Protein AF-A0A3D5PRN4-F1 (afdb_monomer)

Structure (mmCIF, N/CA/C/O backbone):
data_AF-A0A3D5PRN4-F1
#
_entry.id   AF-A0A3D5PRN4-F1
#
loop_
_atom_site.group_PDB
_atom_site.id
_atom_site.type_symbol
_atom_site.label_atom_id
_atom_site.label_alt_id
_atom_site.label_comp_id
_atom_site.label_asym_id
_atom_site.label_entity_id
_atom_site.label_seq_id
_atom_site.pdbx_PDB_ins_code
_atom_site.Cartn_x
_atom_site.Cartn_y
_atom_site.Cartn_z
_atom_site.occupancy
_atom_site.B_iso_or_equiv
_atom_site.auth_seq_id
_atom_site.auth_comp_id
_atom_site.auth_asym_id
_atom_site.auth_atom_id
_atom_site.pdbx_PDB_model_num
ATOM 1 N N . SER A 1 1 ? 26.964 9.886 -1.741 1.00 91.44 1 SER A N 1
ATOM 2 C CA . SER A 1 1 ? 27.539 9.323 -0.507 1.00 91.44 1 SER A CA 1
ATOM 3 C C . SER A 1 1 ? 27.091 7.874 -0.324 1.00 91.44 1 SER A C 1
ATOM 5 O O . SER A 1 1 ? 26.268 7.395 -1.107 1.00 91.44 1 SER A O 1
ATOM 7 N N . MET A 1 2 ? 27.630 7.173 0.676 1.00 93.88 2 MET A N 1
ATOM 8 C CA . MET A 1 2 ? 27.212 5.811 1.043 1.00 93.88 2 MET A CA 1
ATOM 9 C C . MET A 1 2 ? 25.721 5.737 1.405 1.00 93.88 2 MET A C 1
ATOM 11 O O . MET A 1 2 ? 25.031 4.833 0.941 1.00 93.88 2 MET A O 1
ATOM 15 N N . GLN A 1 3 ? 25.205 6.736 2.126 1.00 95.00 3 GLN A N 1
ATOM 16 C CA . GLN A 1 3 ? 23.802 6.823 2.545 1.00 95.00 3 GLN A CA 1
ATOM 17 C C . GLN A 1 3 ? 22.845 6.798 1.343 1.00 95.00 3 GLN A C 1
ATOM 19 O O . GLN A 1 3 ? 21.901 6.014 1.322 1.00 95.00 3 GLN A O 1
ATOM 24 N N . ARG A 1 4 ? 23.146 7.566 0.280 1.00 94.88 4 ARG A N 1
ATOM 25 C CA . ARG A 1 4 ? 22.345 7.56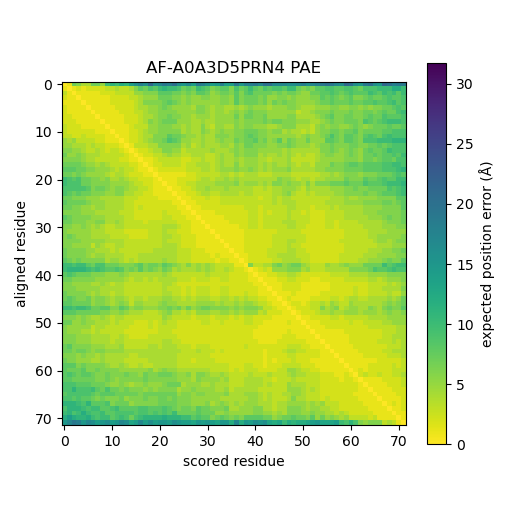8 -0.960 1.00 94.88 4 ARG A CA 1
ATOM 26 C C . ARG A 1 4 ? 22.274 6.182 -1.606 1.00 94.88 4 ARG A C 1
ATOM 28 O O . ARG A 1 4 ? 21.203 5.741 -2.004 1.00 94.88 4 ARG A O 1
ATOM 35 N N . LYS A 1 5 ? 23.419 5.498 -1.725 1.00 94.25 5 LYS A N 1
ATOM 36 C CA . LYS A 1 5 ? 23.491 4.162 -2.345 1.00 94.25 5 LYS A CA 1
ATOM 37 C C . LYS A 1 5 ? 22.716 3.125 -1.527 1.00 94.25 5 LYS A C 1
ATOM 39 O O . LYS A 1 5 ? 22.069 2.261 -2.111 1.00 94.25 5 LYS A O 1
ATOM 44 N N . MET A 1 6 ? 22.774 3.224 -0.197 1.00 94.56 6 MET A N 1
ATOM 45 C CA . MET A 1 6 ? 22.014 2.359 0.707 1.00 94.56 6 MET A CA 1
ATOM 46 C C . MET A 1 6 ? 20.509 2.547 0.504 1.00 94.56 6 MET A C 1
ATOM 48 O O . MET A 1 6 ? 19.790 1.570 0.316 1.00 94.56 6 MET A O 1
ATOM 52 N N . LEU A 1 7 ? 20.058 3.804 0.451 1.00 94.25 7 LEU A N 1
ATOM 53 C CA . LEU A 1 7 ? 18.655 4.149 0.244 1.00 94.25 7 LEU A CA 1
ATOM 54 C C . LEU A 1 7 ? 18.132 3.630 -1.102 1.00 94.25 7 LEU A C 1
ATOM 56 O O . LEU A 1 7 ? 17.097 2.977 -1.147 1.00 94.25 7 LEU A O 1
ATOM 60 N N . GLN A 1 8 ? 18.886 3.831 -2.187 1.00 93.00 8 GLN A N 1
ATOM 61 C CA . GLN A 1 8 ? 18.522 3.309 -3.511 1.00 93.00 8 GLN A CA 1
ATOM 62 C C . GLN A 1 8 ? 18.382 1.783 -3.515 1.00 93.00 8 GLN A C 1
ATOM 64 O O . GLN A 1 8 ? 17.423 1.256 -4.071 1.00 93.00 8 GLN A O 1
ATOM 69 N N . ARG A 1 9 ? 19.315 1.062 -2.876 1.00 92.31 9 ARG A N 1
ATOM 70 C CA . ARG A 1 9 ? 19.228 -0.402 -2.753 1.00 92.31 9 ARG A CA 1
ATOM 71 C C . ARG A 1 9 ? 18.017 -0.836 -1.939 1.00 92.31 9 ARG A C 1
ATOM 73 O O . ARG A 1 9 ? 17.382 -1.816 -2.309 1.00 92.31 9 ARG A O 1
ATOM 80 N N . LEU A 1 10 ? 17.703 -0.120 -0.860 1.00 90.00 10 LEU A N 1
ATOM 81 C CA . LEU A 1 10 ? 16.538 -0.407 -0.033 1.00 90.00 10 LEU A CA 1
ATOM 82 C C . LEU A 1 10 ? 15.247 -0.238 -0.841 1.00 90.00 10 LEU A C 1
ATOM 84 O O . LEU A 1 10 ? 14.464 -1.178 -0.916 1.00 90.00 10 LEU A O 1
ATOM 88 N N . PHE A 1 11 ? 15.062 0.905 -1.505 1.00 87.31 11 PHE A N 1
ATOM 89 C CA . PHE A 1 11 ? 13.871 1.143 -2.321 1.00 87.31 11 PHE A CA 1
ATOM 90 C C . PHE A 1 11 ? 13.765 0.140 -3.465 1.00 87.31 11 PHE A C 1
ATOM 92 O O . PHE A 1 11 ? 12.776 -0.581 -3.543 1.00 87.31 11 PHE A O 1
ATOM 99 N N . HIS A 1 12 ? 14.787 0.013 -4.312 1.00 87.25 12 HIS A N 1
ATOM 100 C CA . HIS A 1 12 ? 14.715 -0.893 -5.461 1.00 87.25 12 HIS A CA 1
ATOM 101 C C . HIS A 1 12 ? 14.603 -2.366 -5.050 1.00 87.25 12 HIS A C 1
ATOM 103 O O . HIS A 1 12 ? 13.902 -3.127 -5.703 1.00 87.25 12 HIS A O 1
ATOM 109 N N . GLY A 1 13 ? 15.265 -2.775 -3.964 1.00 86.50 13 GLY A N 1
ATOM 110 C CA . GLY A 1 13 ? 15.232 -4.156 -3.480 1.00 86.50 13 GLY A CA 1
ATOM 111 C C . GLY A 1 13 ? 13.956 -4.534 -2.725 1.00 86.50 13 GLY A C 1
ATOM 112 O O . GLY A 1 13 ? 13.704 -5.721 -2.529 1.00 86.50 13 GLY A O 1
ATOM 113 N N . GLN A 1 14 ? 13.167 -3.554 -2.275 1.00 84.56 14 GLN A N 1
ATOM 114 C CA . GLN A 1 14 ? 11.883 -3.777 -1.594 1.00 84.56 14 GLN A CA 1
ATOM 115 C C . GLN A 1 14 ? 10.672 -3.392 -2.457 1.00 84.56 14 GLN A C 1
ATOM 117 O O . GLN A 1 14 ? 9.538 -3.565 -2.013 1.00 84.56 14 GLN A O 1
ATOM 122 N N . SER A 1 15 ? 10.898 -2.890 -3.672 1.00 88.31 15 SER A N 1
ATOM 123 C CA . SER A 1 15 ? 9.843 -2.554 -4.629 1.00 88.31 15 SER A CA 1
ATOM 124 C C . SER A 1 15 ? 9.476 -3.764 -5.479 1.00 88.31 15 SER A C 1
ATOM 126 O O . SER A 1 15 ? 10.336 -4.564 -5.842 1.00 88.31 15 SER A O 1
ATOM 128 N N . PHE A 1 16 ? 8.197 -3.872 -5.831 1.00 86.38 16 PHE A N 1
ATOM 129 C CA . PHE A 1 16 ? 7.684 -4.939 -6.684 1.00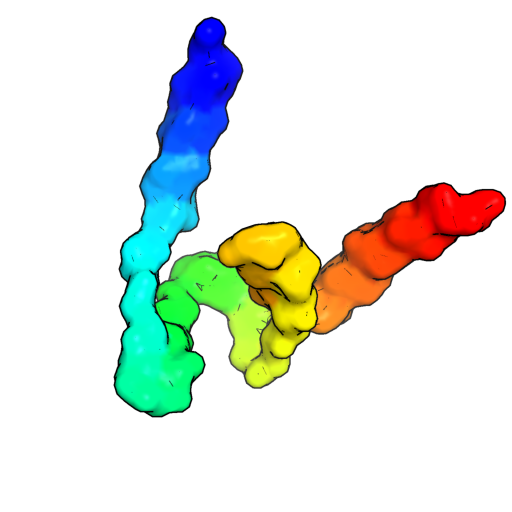 86.38 16 PHE A CA 1
ATOM 130 C C . PHE A 1 16 ? 6.992 -4.324 -7.899 1.00 86.38 16 PHE A C 1
ATOM 132 O O . PHE A 1 16 ? 6.041 -3.561 -7.712 1.00 86.38 16 PHE A O 1
ATOM 139 N N . PRO A 1 17 ? 7.426 -4.641 -9.134 1.00 88.62 17 PRO A N 1
ATOM 140 C CA . PRO A 1 17 ? 6.672 -4.239 -10.310 1.00 88.62 17 PRO A CA 1
ATOM 141 C C . PRO A 1 17 ? 5.285 -4.883 -10.237 1.00 88.62 17 PRO A C 1
ATOM 143 O O . PRO A 1 17 ? 5.161 -6.091 -10.047 1.00 88.62 17 PRO A O 1
ATOM 146 N N . THR A 1 18 ? 4.250 -4.057 -10.338 1.00 88.19 18 THR A N 1
ATOM 147 C CA . THR A 1 18 ? 2.847 -4.471 -10.285 1.00 88.19 18 THR A CA 1
ATOM 148 C C . THR A 1 18 ? 2.108 -3.782 -11.419 1.00 88.19 18 THR A C 1
ATOM 150 O O . THR A 1 18 ? 2.408 -2.637 -11.756 1.00 88.19 18 THR A O 1
ATOM 153 N N . THR A 1 19 ? 1.148 -4.484 -12.005 1.00 90.88 19 THR A N 1
ATOM 154 C CA . THR A 1 19 ? 0.288 -3.968 -13.067 1.00 90.88 19 THR A CA 1
ATOM 155 C C . THR A 1 19 ? -1.141 -3.912 -12.552 1.00 90.88 19 THR A C 1
ATOM 157 O O . THR A 1 19 ? -1.555 -4.766 -11.766 1.00 90.88 19 THR A O 1
ATOM 160 N N . ILE A 1 20 ? -1.869 -2.888 -12.982 1.00 92.81 20 ILE A N 1
ATOM 161 C CA . ILE A 1 20 ? -3.306 -2.771 -12.764 1.00 92.81 20 ILE A CA 1
ATOM 162 C C . ILE A 1 20 ? -3.983 -3.440 -13.958 1.00 92.81 20 ILE A C 1
ATOM 164 O O . ILE A 1 20 ? -3.641 -3.137 -15.102 1.00 92.81 20 ILE A O 1
ATOM 168 N N . ASP A 1 21 ? -4.882 -4.382 -13.697 1.00 94.38 21 ASP A N 1
ATOM 169 C CA . ASP A 1 21 ? -5.640 -5.043 -14.753 1.00 94.38 21 ASP A CA 1
ATOM 170 C C . ASP A 1 21 ? -6.714 -4.122 -15.358 1.00 94.38 21 ASP A C 1
ATOM 172 O O . ASP A 1 21 ? -6.989 -3.027 -14.866 1.00 94.38 21 ASP A O 1
ATOM 176 N N . GLU A 1 22 ? -7.352 -4.574 -16.436 1.00 95.75 22 GLU A N 1
ATOM 177 C CA . GLU A 1 22 ? -8.387 -3.812 -17.152 1.00 95.75 22 GLU A CA 1
ATOM 178 C C . GLU A 1 22 ? -9.613 -3.474 -16.287 1.00 95.75 22 GLU A C 1
ATOM 180 O O . GLU A 1 22 ? -10.393 -2.588 -16.624 1.00 95.75 22 GLU A O 1
ATOM 185 N N . THR A 1 23 ? -9.783 -4.161 -15.156 1.00 96.62 23 THR A N 1
ATOM 186 C CA . THR A 1 23 ? -10.872 -3.929 -14.201 1.00 96.62 23 THR A CA 1
ATOM 187 C C . THR A 1 23 ? -10.454 -3.044 -13.027 1.00 96.62 23 THR A C 1
ATOM 189 O O . THR A 1 23 ? -11.222 -2.887 -12.079 1.00 96.62 23 THR A O 1
ATOM 192 N N . GLY A 1 24 ? -9.249 -2.469 -13.067 1.00 91.56 24 GLY A N 1
ATOM 193 C CA . GLY A 1 24 ? -8.736 -1.588 -12.022 1.00 91.56 24 GLY A CA 1
ATOM 194 C C . GLY A 1 24 ? -8.219 -2.322 -10.782 1.00 91.56 24 GLY A C 1
ATOM 195 O O . GLY A 1 24 ? -8.001 -1.688 -9.751 1.00 91.56 24 GLY A O 1
ATOM 196 N N . ARG A 1 25 ? -8.024 -3.646 -10.841 1.00 94.06 25 ARG A N 1
ATOM 197 C CA . ARG A 1 25 ? -7.509 -4.434 -9.713 1.00 94.06 25 ARG A CA 1
ATOM 198 C C . ARG A 1 25 ? -6.000 -4.617 -9.817 1.00 94.06 25 ARG A C 1
ATOM 200 O O . ARG A 1 25 ? -5.431 -4.691 -10.902 1.00 94.06 25 ARG A O 1
ATOM 207 N N . LEU A 1 26 ? -5.349 -4.717 -8.661 1.00 92.62 26 LEU A N 1
ATOM 208 C CA . LEU A 1 26 ? -3.934 -5.057 -8.542 1.00 92.62 26 LEU A CA 1
ATOM 209 C C . LEU A 1 26 ? -3.754 -6.186 -7.531 1.00 92.62 26 LEU A C 1
ATOM 211 O O . LEU A 1 26 ? -4.499 -6.294 -6.555 1.00 92.62 26 LEU A O 1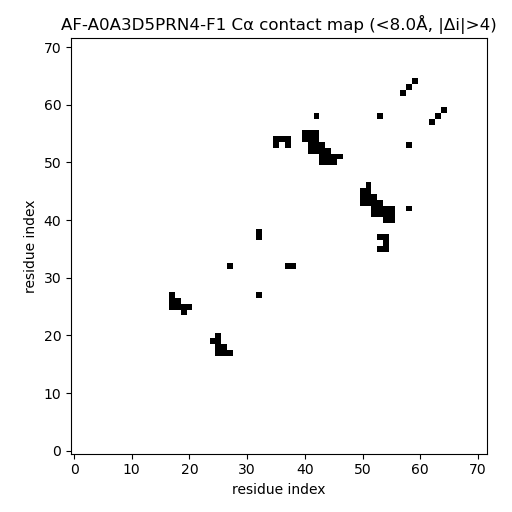
ATOM 215 N N . VAL A 1 27 ? -2.743 -7.024 -7.744 1.00 91.25 27 VAL A N 1
ATOM 216 C CA . VAL A 1 27 ? -2.403 -8.103 -6.812 1.00 91.25 27 VAL A CA 1
ATOM 217 C C . VAL A 1 27 ? -1.290 -7.628 -5.892 1.00 91.25 27 VAL A C 1
ATOM 219 O O . VAL A 1 27 ? -0.141 -7.524 -6.310 1.00 91.25 27 VAL A O 1
ATOM 222 N N . LEU A 1 28 ? -1.613 -7.382 -4.621 1.00 90.69 28 LEU A N 1
ATOM 223 C CA . LEU A 1 28 ? -0.605 -7.065 -3.611 1.00 90.69 28 LEU A CA 1
ATOM 224 C C . LEU A 1 28 ? 0.152 -8.350 -3.213 1.00 90.69 28 LEU A C 1
ATOM 226 O O . LEU A 1 28 ? -0.480 -9.285 -2.701 1.00 90.69 28 LEU A O 1
ATOM 230 N N . PRO A 1 29 ? 1.483 -8.436 -3.417 1.00 89.94 29 PRO A N 1
ATOM 231 C CA . PRO A 1 29 ? 2.258 -9.623 -3.071 1.00 89.94 29 PRO A CA 1
ATOM 232 C C . PRO A 1 29 ? 2.106 -10.018 -1.598 1.00 89.94 29 PRO A C 1
ATOM 234 O O . PRO A 1 29 ? 2.120 -9.166 -0.708 1.00 89.94 29 PRO A O 1
ATOM 237 N N . ALA A 1 30 ? 2.039 -11.325 -1.321 1.00 90.38 30 ALA A N 1
ATOM 238 C CA . ALA A 1 30 ? 1.818 -11.851 0.031 1.00 90.38 30 ALA A CA 1
ATOM 239 C C . ALA A 1 30 ? 2.843 -11.335 1.056 1.00 90.38 30 ALA A C 1
ATOM 241 O O . ALA A 1 30 ? 2.474 -11.014 2.180 1.00 90.38 30 ALA A O 1
ATOM 242 N N . LYS A 1 31 ? 4.107 -11.178 0.643 1.00 88.94 31 LYS A N 1
ATOM 243 C CA . LYS A 1 31 ? 5.173 -10.609 1.479 1.00 88.94 31 LYS A CA 1
ATOM 244 C C . LYS A 1 31 ? 4.858 -9.182 1.943 1.00 88.94 31 LYS A C 1
ATOM 246 O O . LYS A 1 31 ? 5.152 -8.843 3.083 1.00 88.94 31 LYS A O 1
ATOM 251 N N . LEU A 1 32 ? 4.278 -8.351 1.071 1.00 90.12 32 LEU A N 1
ATOM 252 C CA . LEU A 1 32 ? 3.900 -6.982 1.424 1.00 90.12 32 LEU A CA 1
ATOM 253 C C . LEU A 1 32 ? 2.667 -6.972 2.327 1.00 90.12 32 LEU A C 1
ATOM 255 O O . LEU A 1 32 ? 2.695 -6.280 3.335 1.00 90.12 32 LEU A O 1
ATOM 259 N N . ARG A 1 33 ? 1.652 -7.801 2.037 1.00 91.94 33 ARG A N 1
ATOM 260 C CA . ARG A 1 33 ? 0.476 -7.955 2.916 1.00 91.94 33 ARG A CA 1
ATOM 261 C C . ARG A 1 33 ? 0.863 -8.362 4.335 1.00 91.94 33 ARG A C 1
ATOM 263 O O . ARG A 1 33 ? 0.426 -7.734 5.286 1.00 91.94 33 ARG A O 1
ATOM 270 N N . GLN A 1 34 ? 1.725 -9.369 4.469 1.00 92.56 34 GLN A N 1
ATOM 271 C CA . GLN A 1 34 ? 2.199 -9.850 5.770 1.00 92.56 34 GLN A CA 1
ATOM 272 C C . GLN A 1 34 ? 3.008 -8.790 6.520 1.00 92.56 34 GLN A C 1
ATOM 274 O O . GLN A 1 34 ? 2.882 -8.679 7.731 1.00 92.56 34 GLN A O 1
ATOM 279 N N . LYS A 1 35 ? 3.818 -7.995 5.809 1.00 90.50 35 LYS A N 1
ATOM 280 C CA . LYS A 1 35 ? 4.658 -6.957 6.420 1.00 90.50 35 LYS A CA 1
ATOM 281 C C . LYS A 1 35 ? 3.846 -5.882 7.149 1.00 90.50 35 LYS A C 1
ATOM 283 O O . LYS A 1 35 ? 4.329 -5.362 8.145 1.00 90.50 35 LYS A O 1
ATOM 288 N N . ILE A 1 36 ? 2.673 -5.528 6.627 1.00 92.12 36 ILE A N 1
ATOM 289 C CA . ILE A 1 36 ? 1.781 -4.522 7.224 1.00 92.12 36 ILE A CA 1
ATOM 290 C C . ILE A 1 36 ? 0.573 -5.157 7.925 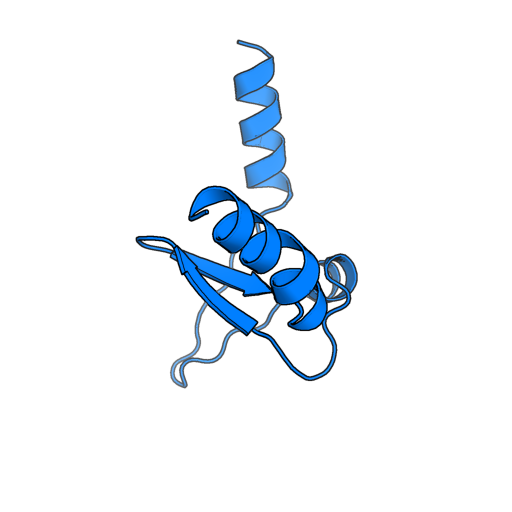1.00 92.12 36 ILE A C 1
ATOM 292 O O . ILE A 1 36 ? -0.380 -4.457 8.242 1.00 92.12 36 ILE A O 1
ATOM 296 N N . GLU A 1 37 ? 0.600 -6.482 8.127 1.00 93.62 37 GLU A N 1
ATOM 297 C CA . GLU A 1 37 ? -0.478 -7.256 8.760 1.00 93.62 37 GLU A CA 1
ATOM 298 C C . GLU A 1 37 ? -1.868 -6.970 8.172 1.00 93.62 37 GLU A C 1
ATOM 300 O O . GLU A 1 37 ? -2.865 -6.902 8.890 1.00 93.62 37 GLU A O 1
ATOM 305 N N . LEU A 1 38 ? -1.914 -6.787 6.850 1.00 93.19 38 LEU A N 1
ATOM 306 C CA . LEU A 1 38 ? -3.130 -6.469 6.113 1.00 93.19 38 LEU A CA 1
ATOM 307 C C . LEU A 1 38 ? -3.950 -7.736 5.874 1.00 93.19 38 LEU A C 1
ATOM 309 O O . LEU A 1 38 ? -3.448 -8.689 5.262 1.00 93.19 38 LEU A O 1
ATOM 313 N N . ASP A 1 39 ? -5.206 -7.729 6.309 1.00 87.56 39 ASP A N 1
ATOM 314 C CA . ASP A 1 39 ? -6.112 -8.869 6.212 1.00 87.56 39 ASP A CA 1
ATOM 315 C C . ASP A 1 39 ? -7.27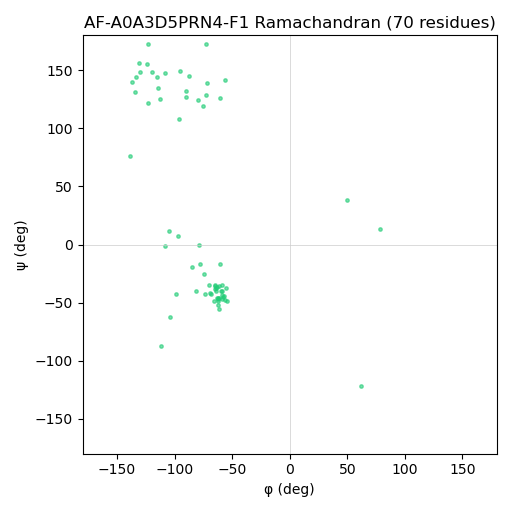6 -8.632 5.230 1.00 87.56 39 ASP A C 1
ATOM 317 O O . ASP A 1 39 ? -7.171 -9.015 4.063 1.00 87.56 39 ASP A O 1
ATOM 321 N N . LYS A 1 40 ? -8.387 -8.046 5.681 1.00 87.75 40 LYS A N 1
ATOM 322 C CA . LYS A 1 40 ? -9.647 -7.899 4.948 1.00 87.75 40 LYS A CA 1
ATOM 323 C C . LYS A 1 40 ? -9.790 -6.525 4.321 1.00 87.75 40 LYS A C 1
ATOM 325 O O . LYS A 1 40 ? -10.252 -6.431 3.186 1.00 87.75 40 LYS A O 1
ATOM 330 N N . GLU A 1 41 ? -9.421 -5.488 5.059 1.00 91.31 41 GLU A N 1
ATOM 331 C CA . GLU A 1 41 ? -9.641 -4.101 4.666 1.00 91.31 41 GLU A CA 1
ATOM 332 C C . GLU A 1 41 ? -8.317 -3.358 4.559 1.00 91.31 41 GLU A C 1
ATOM 334 O O . GLU A 1 41 ? -7.344 -3.670 5.242 1.00 91.31 41 GLU A O 1
ATOM 339 N N . ALA A 1 42 ? -8.283 -2.396 3.642 1.00 93.31 42 ALA A N 1
ATOM 340 C CA . ALA A 1 42 ? -7.117 -1.584 3.366 1.00 93.31 42 ALA A CA 1
ATOM 341 C C . ALA A 1 42 ? -7.539 -0.126 3.267 1.00 93.31 42 ALA A C 1
ATOM 343 O O . ALA A 1 42 ? -8.479 0.208 2.542 1.00 93.31 42 ALA A O 1
ATOM 344 N N . PHE A 1 43 ? -6.817 0.734 3.973 1.00 94.56 43 PHE A N 1
ATOM 345 C CA . PHE A 1 43 ? -7.005 2.169 3.913 1.00 94.56 43 PHE A CA 1
ATOM 346 C C . PHE A 1 43 ? -6.108 2.763 2.826 1.00 94.56 43 PHE A C 1
ATOM 348 O O . PHE A 1 43 ? -4.915 2.455 2.750 1.00 94.56 43 PHE A O 1
ATOM 355 N N . PHE A 1 44 ? -6.688 3.612 1.980 1.00 94.56 44 PHE A N 1
ATOM 356 C CA . PHE A 1 44 ? -5.985 4.278 0.890 1.00 94.56 44 PHE A CA 1
ATOM 357 C C . PHE A 1 44 ? -5.947 5.776 1.138 1.00 94.56 44 PHE A C 1
ATOM 359 O O . PHE A 1 44 ? -6.971 6.389 1.431 1.00 94.56 44 PHE A O 1
ATOM 366 N N . ILE A 1 45 ? -4.777 6.372 0.928 1.00 95.12 45 ILE A N 1
ATOM 367 C CA . ILE A 1 45 ? -4.609 7.823 0.963 1.00 95.12 45 ILE A CA 1
ATOM 368 C C . ILE A 1 45 ? -3.722 8.292 -0.185 1.00 95.12 45 ILE A C 1
ATOM 370 O O . ILE A 1 45 ? -2.735 7.640 -0.539 1.00 95.12 45 ILE A O 1
ATOM 374 N N . ALA A 1 46 ? -4.093 9.421 -0.785 1.00 95.12 46 ALA A N 1
ATOM 375 C CA . ALA A 1 46 ? -3.307 10.063 -1.827 1.00 95.12 46 ALA A CA 1
ATOM 376 C C . ALA A 1 46 ? -2.039 10.703 -1.240 1.00 95.12 46 ALA A C 1
ATOM 378 O O . ALA A 1 46 ? -2.072 11.338 -0.190 1.00 95.12 46 ALA A O 1
ATOM 379 N N . ALA A 1 47 ? -0.926 10.566 -1.955 1.00 93.00 47 ALA A N 1
ATOM 380 C CA . ALA A 1 47 ? 0.373 11.130 -1.616 1.00 93.00 47 ALA A CA 1
ATOM 381 C C . ALA A 1 47 ? 1.025 11.684 -2.894 1.00 93.00 47 ALA A C 1
ATOM 383 O O . ALA A 1 47 ? 1.902 11.058 -3.501 1.00 93.00 47 ALA A O 1
ATOM 384 N N . GLY A 1 48 ? 0.545 12.853 -3.330 1.00 93.62 48 GLY A N 1
ATOM 385 C CA . GLY A 1 48 ? 0.944 13.467 -4.600 1.00 93.62 48 GLY A CA 1
ATOM 386 C C . GLY A 1 48 ? 0.564 12.585 -5.791 1.00 93.62 48 GLY A C 1
ATOM 387 O O . GLY A 1 48 ? -0.598 12.218 -5.940 1.00 93.62 48 GLY A O 1
ATOM 388 N N . ASP A 1 49 ? 1.557 12.204 -6.597 1.00 94.06 49 ASP A N 1
ATOM 389 C CA . ASP A 1 49 ? 1.388 11.330 -7.773 1.00 94.06 49 ASP A CA 1
ATOM 390 C C . ASP A 1 49 ? 1.270 9.836 -7.419 1.00 94.06 49 ASP A C 1
ATOM 392 O O . ASP A 1 49 ? 1.172 8.975 -8.295 1.00 94.06 49 ASP A O 1
ATOM 396 N N . THR A 1 50 ? 1.331 9.505 -6.131 1.00 93.44 50 THR A N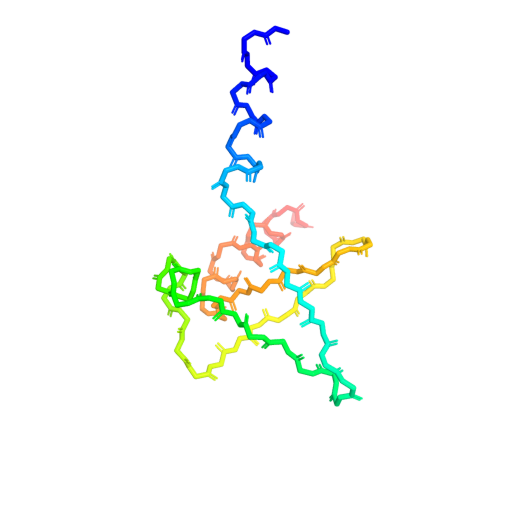 1
ATOM 397 C CA . THR A 1 50 ? 1.256 8.133 -5.626 1.00 93.44 50 THR A CA 1
ATOM 398 C C . THR A 1 50 ? 0.118 7.993 -4.628 1.00 93.44 50 THR A C 1
ATOM 400 O O . THR A 1 50 ? -0.508 8.970 -4.220 1.00 93.44 50 THR A O 1
ATOM 403 N N . PHE A 1 51 ? -0.149 6.766 -4.207 1.00 94.12 51 PHE A N 1
ATOM 404 C CA . PHE A 1 51 ? -1.019 6.496 -3.075 1.00 94.12 51 PHE A CA 1
ATOM 405 C C . PHE A 1 51 ? -0.324 5.530 -2.128 1.00 94.12 51 PHE A C 1
ATOM 407 O O . PHE A 1 51 ? 0.569 4.771 -2.519 1.00 94.12 51 PHE A O 1
ATOM 414 N N . GLN A 1 52 ? -0.744 5.567 -0.874 1.00 94.38 52 GLN A N 1
ATOM 415 C CA . GLN A 1 52 ? -0.286 4.645 0.148 1.00 94.38 52 GLN A CA 1
ATOM 416 C C . GLN A 1 52 ? -1.405 3.673 0.497 1.00 94.38 52 GLN A C 1
ATOM 418 O O . GLN A 1 52 ? -2.585 4.019 0.439 1.00 94.38 52 GLN A O 1
ATOM 423 N N . ILE A 1 53 ? -1.004 2.456 0.854 1.00 93.88 53 ILE A N 1
ATOM 424 C CA . ILE A 1 53 ? -1.888 1.418 1.372 1.00 93.88 53 ILE A CA 1
ATOM 425 C C . ILE A 1 53 ? -1.494 1.192 2.821 1.00 93.88 53 ILE A C 1
ATOM 427 O O . ILE A 1 53 ? -0.335 0.876 3.103 1.00 93.88 53 ILE A O 1
ATOM 431 N N . TRP A 1 54 ? -2.466 1.316 3.710 1.00 94.56 54 TRP A N 1
ATOM 432 C CA . TRP A 1 54 ? -2.286 1.134 5.136 1.00 94.56 54 TRP A CA 1
ATOM 433 C C . TRP A 1 54 ? -3.241 0.081 5.677 1.00 94.56 54 TRP A C 1
ATOM 435 O O . TRP A 1 54 ? -4.326 -0.150 5.140 1.00 94.56 54 TRP A O 1
ATOM 445 N N . LYS A 1 55 ? -2.832 -0.518 6.791 1.00 95.56 55 LYS A N 1
ATOM 446 C CA . LYS A 1 55 ? -3.769 -1.103 7.738 1.00 95.56 55 LYS A CA 1
ATOM 447 C C . LYS A 1 55 ? -4.465 0.043 8.474 1.00 95.56 55 LYS A C 1
ATOM 449 O O . LYS A 1 55 ? -3.778 0.946 8.956 1.00 95.56 55 LYS A O 1
ATOM 454 N N . THR A 1 56 ? -5.794 0.020 8.515 1.00 93.00 56 THR A N 1
ATOM 455 C CA . THR A 1 56 ? -6.617 1.133 9.011 1.00 93.00 56 THR A CA 1
ATOM 456 C C . THR A 1 56 ? -6.216 1.547 10.423 1.00 93.00 56 THR A C 1
ATOM 458 O O . THR A 1 56 ? -5.911 2.713 10.653 1.00 93.00 56 THR A O 1
ATOM 461 N N . GLU A 1 57 ? -6.086 0.582 11.335 1.00 93.69 57 GLU A N 1
ATOM 462 C CA . GLU A 1 57 ? -5.771 0.860 12.739 1.00 93.69 57 GLU A CA 1
ATOM 463 C C . GLU A 1 57 ? -4.375 1.474 12.904 1.00 93.69 57 GLU A C 1
ATOM 465 O O . GLU A 1 57 ? -4.162 2.331 13.757 1.00 93.69 57 GLU A O 1
ATOM 470 N N . THR A 1 58 ? -3.415 1.057 12.072 1.00 93.88 58 THR A N 1
ATOM 471 C CA . THR A 1 58 ? -2.057 1.619 12.083 1.00 93.88 58 THR A CA 1
ATOM 472 C C . THR A 1 58 ? -2.048 3.057 11.577 1.00 93.88 58 THR A C 1
ATOM 474 O O . THR A 1 58 ? -1.363 3.899 12.147 1.00 93.88 58 THR A O 1
ATOM 477 N N . TYR A 1 59 ? -2.808 3.357 10.521 1.00 94.00 59 TYR A N 1
ATOM 478 C CA . TYR A 1 59 ? -2.879 4.716 9.991 1.00 94.00 59 TYR A CA 1
ATOM 479 C C . TYR A 1 59 ? -3.475 5.693 11.011 1.00 94.00 59 TYR A C 1
ATOM 481 O O . TYR A 1 59 ? -2.910 6.763 11.232 1.00 94.00 59 TYR A O 1
ATOM 489 N N . GLU A 1 60 ? -4.581 5.305 11.651 1.00 93.31 60 GLU A N 1
ATOM 490 C CA . GLU A 1 60 ? -5.251 6.118 12.670 1.00 93.31 60 GLU A CA 1
ATOM 491 C C . GLU A 1 60 ? -4.352 6.360 13.890 1.00 93.31 60 GLU A C 1
ATOM 493 O O . GLU A 1 60 ? -4.214 7.495 14.343 1.00 93.31 60 GLU A O 1
ATOM 498 N N . ALA A 1 61 ? -3.696 5.311 14.397 1.00 94.00 61 ALA A N 1
ATOM 499 C CA . ALA A 1 61 ? -2.866 5.413 15.594 1.00 94.00 61 ALA A CA 1
ATOM 500 C C . ALA A 1 61 ? -1.569 6.210 15.379 1.00 94.00 61 ALA A C 1
ATOM 502 O O . ALA A 1 61 ? -1.121 6.891 16.299 1.00 94.00 61 ALA A O 1
ATOM 503 N N . ASP A 1 62 ? -0.958 6.113 14.194 1.00 93.19 62 ASP A N 1
ATOM 504 C CA . ASP A 1 62 ? 0.357 6.701 13.942 1.00 93.19 62 ASP A CA 1
ATOM 505 C C . ASP A 1 62 ? 0.281 7.991 13.122 1.00 93.19 62 ASP A C 1
ATOM 507 O O . ASP A 1 62 ? 0.729 9.043 13.571 1.00 93.19 62 ASP A O 1
ATOM 511 N N . GLU A 1 63 ? -0.207 7.920 11.884 1.00 92.12 63 GLU A N 1
ATOM 512 C CA . GLU A 1 63 ? -0.085 9.036 10.940 1.00 92.12 63 GLU A CA 1
ATOM 513 C C . GLU A 1 63 ? -1.153 10.102 11.166 1.00 92.12 63 GLU A C 1
ATOM 515 O O . GLU A 1 63 ? -0.839 11.294 11.119 1.00 92.12 63 GLU A O 1
ATOM 520 N N . LEU A 1 64 ? -2.393 9.695 11.452 1.00 90.62 64 LEU A N 1
ATOM 521 C CA . LEU A 1 64 ? -3.461 10.640 11.772 1.00 90.62 64 LEU A CA 1
ATOM 522 C C . LEU A 1 64 ? -3.162 11.361 13.090 1.00 90.62 64 LEU A C 1
ATOM 524 O O . LEU A 1 64 ? -3.145 12.588 13.102 1.00 90.62 64 LEU A O 1
ATOM 528 N N . ALA A 1 65 ? -2.805 10.622 14.145 1.00 92.12 65 ALA A N 1
ATOM 529 C CA . ALA A 1 65 ? -2.465 11.202 15.446 1.00 92.12 65 ALA A CA 1
ATOM 530 C C . ALA A 1 65 ? -1.312 12.222 15.368 1.00 92.12 65 ALA A C 1
ATOM 532 O O . ALA A 1 65 ? -1.415 13.316 15.915 1.00 92.12 65 ALA A O 1
ATOM 533 N N . LYS A 1 66 ? -0.232 11.915 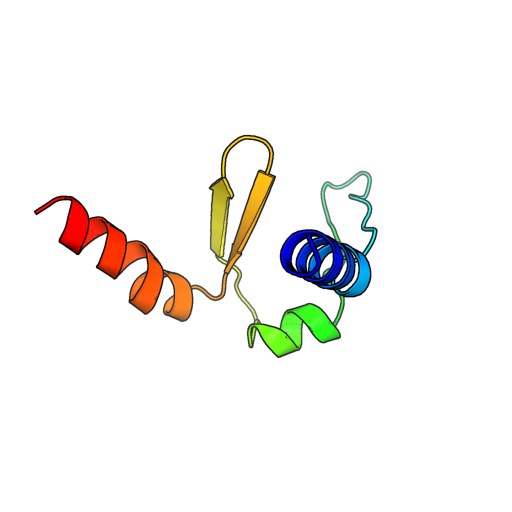14.630 1.00 92.38 66 LYS A N 1
ATOM 534 C CA . LYS A 1 66 ? 0.871 12.873 14.400 1.00 92.38 66 LYS A CA 1
ATOM 535 C C . LYS A 1 66 ? 0.428 14.108 13.621 1.00 92.38 66 LYS A C 1
ATOM 537 O O . LYS A 1 66 ? 0.954 15.196 13.841 1.00 92.38 66 LYS A O 1
ATOM 542 N N . THR A 1 67 ? -0.474 13.929 12.657 1.00 90.62 67 THR A N 1
ATOM 543 C CA . THR A 1 67 ? -0.994 15.039 11.852 1.00 90.62 67 THR A CA 1
ATOM 544 C C . THR A 1 67 ? -1.849 15.960 12.715 1.00 90.62 67 THR A C 1
ATOM 546 O O . THR A 1 67 ? -1.712 17.173 12.609 1.00 90.62 67 THR A O 1
ATOM 549 N N . GLU A 1 68 ? -2.689 15.396 13.583 1.00 92.69 68 GLU A N 1
ATOM 550 C CA . GLU A 1 68 ? -3.497 16.149 14.544 1.00 92.69 68 GLU A CA 1
ATOM 551 C C . GLU A 1 68 ? -2.611 16.919 15.532 1.00 92.69 68 GLU A C 1
ATOM 553 O O . GLU A 1 68 ? -2.772 18.129 15.647 1.00 92.69 68 GLU A O 1
ATOM 558 N N . GLU A 1 69 ? -1.605 16.273 16.134 1.00 94.62 69 GLU A N 1
ATOM 559 C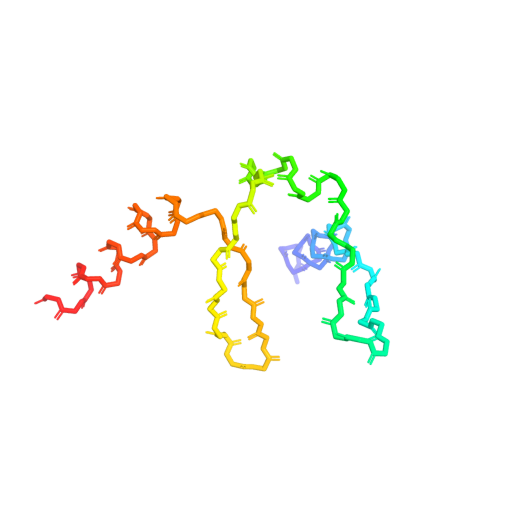 CA . GLU A 1 69 ? -0.646 16.930 17.042 1.00 94.62 69 GLU A CA 1
ATOM 560 C C . GLU A 1 69 ? 0.112 18.088 16.370 1.00 94.62 69 GLU A C 1
ATOM 562 O O . GLU A 1 69 ? 0.416 19.088 17.009 1.00 94.62 69 GLU A O 1
ATOM 567 N N . TRP A 1 70 ? 0.430 17.977 15.076 1.00 93.44 70 TRP A N 1
ATOM 568 C CA . TRP A 1 70 ? 1.112 19.045 14.337 1.00 93.44 70 TRP A CA 1
ATOM 569 C C . TRP A 1 70 ? 0.205 20.239 13.998 1.00 93.44 70 TRP A C 1
ATOM 571 O O . TRP A 1 70 ? 0.706 21.339 13.752 1.00 93.44 70 TRP A O 1
ATOM 581 N N . LEU A 1 71 ? -1.107 20.013 13.909 1.00 91.62 71 LEU A N 1
ATOM 582 C CA . LEU A 1 71 ? -2.092 21.047 13.591 1.00 91.62 71 LEU A CA 1
ATOM 583 C C . LEU A 1 71 ? -2.539 21.847 14.823 1.00 91.62 71 LEU A C 1
ATOM 585 O O . LEU A 1 71 ? -3.089 22.938 14.643 1.00 91.62 71 LEU A O 1
ATOM 589 N N . GLU A 1 72 ? -2.326 21.313 16.027 1.00 84.62 72 GLU A N 1
ATOM 590 C CA . GLU A 1 72 ? -2.506 22.013 17.309 1.00 84.62 72 GLU A CA 1
ATOM 591 C C . GLU A 1 72 ? -1.365 23.006 17.604 1.00 84.62 72 GLU A C 1
ATOM 593 O O . GLU A 1 72 ? -1.684 24.111 18.111 1.00 84.62 72 GLU A O 1
#

Nearest PDB structures (foldseek):
  1n0g-assembly1_A  TM=8.611E-01  e=5.233E-02  Mycoplasmoides pneumoniae
  2w1t-assembly1_A  TM=8.485E-01  e=1.626E-01  Bacillus subtilis
  2w1t-assembly1_B  TM=8.386E-01  e=2.269E-01  Bacillus subtilis
  9h6c-assembly1_B-2  TM=5.909E-01  e=1.124E+00  Escherichia coli KLY
  6ifm-assembly1_F  TM=5.636E-01  e=1.284E+00  Salmonella enterica subsp. enterica serovar Typhimurium str. LT2

Sequence (72 aa):
SMQRKMLQRLFHGQSFPTTIDETGRLVLPAKLRQKIELDKEAFFIAAGDTFQIWKTETYEADELAKTEEWLE

Radius of gyration: 15.18 Å; Cα contacts (8 Å, |Δi|>4): 41; chains: 1; bounding box: 38×34×34 Å

Foldseek 3Di:
DVVVVVVVCVDVVPDDDWDQDPVRDIDDDPVRCVVQVPDDDWDWDDDDVDIDTHDPVCCVVPVVVVVVVVVD

Secondary structure (DSSP, 8-state):
-HHHHHHHHHHHHH-------TTS-----HHHHHHTT--S--EEEEETTEEEEE-HHHIIIIIIHHHHHHH-

Solvent-accessible surface area (backbone atoms only — not comparable to full-atom values): 4598 Å² total; per-residue (Å²): 108,72,68,58,55,52,50,51,49,52,51,65,72,72,57,74,96,76,67,69,46,101,86,74,48,66,81,78,54,67,72,60,34,60,74,58,69,45,80,92,63,73,36,77,48,82,55,85,100,44,68,48,81,35,32,52,70,58,41,53,69,51,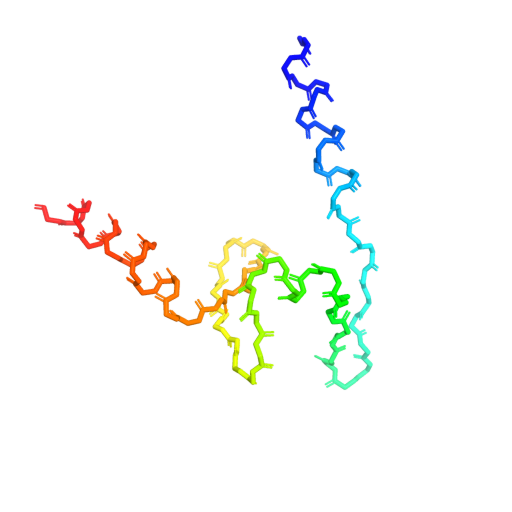58,47,46,52,50,51,63,72,72,108

pLDDT: mean 92.09, std 2.69, range [84.56, 96.62]

Mean predicted aligned error: 4.43 Å